Protein AF-A0A6V7X9Y9-F1 (afdb_monomer)

Secondary structure (DSSP, 8-state):
--SSHHHHSSTTSSSS---HHHHHHHHHHHHHHHT-SS-----EEE--GGGHHHHHHHHHHHHHHH---HHHHHH-EEEEEEE--SSS--EEEEEEESSEEEEE-SS-TT--HHHHHHHHHT-EEEE--TTT--TTEEEEEEEEE--SS--EEEEE---

Structure (mmCIF, N/CA/C/O backbone):
data_AF-A0A6V7X9Y9-F1
#
_entry.id   AF-A0A6V7X9Y9-F1
#
loop_
_atom_site.group_PDB
_atom_site.id
_atom_site.type_symbol
_atom_site.label_atom_id
_atom_site.label_alt_id
_atom_site.label_comp_id
_atom_site.label_asym_id
_atom_site.label_entity_id
_atom_site.label_seq_id
_atom_site.pdbx_PDB_ins_code
_atom_site.Cartn_x
_atom_site.Cartn_y
_atom_site.Cartn_z
_atom_site.occupancy
_atom_site.B_iso_or_equiv
_atom_site.auth_seq_id
_atom_site.auth_comp_id
_atom_site.auth_asym_id
_atom_site.auth_atom_id
_atom_site.pdbx_PDB_model_num
ATOM 1 N N . MET A 1 1 ? -10.364 21.755 -8.643 1.00 36.00 1 MET A N 1
ATOM 2 C CA . MET A 1 1 ? -9.369 20.674 -8.809 1.00 36.00 1 MET A CA 1
ATOM 3 C C . MET A 1 1 ? -8.569 20.899 -10.096 1.00 36.00 1 MET A C 1
ATOM 5 O O . MET A 1 1 ? -8.809 20.221 -11.077 1.00 36.00 1 MET A O 1
ATOM 9 N N . ALA A 1 2 ? -7.668 21.887 -10.132 1.00 34.44 2 ALA A N 1
ATOM 10 C CA . ALA A 1 2 ? -6.873 22.201 -11.336 1.00 34.44 2 ALA A CA 1
ATOM 11 C C . ALA A 1 2 ? -5.382 22.443 -11.028 1.00 34.44 2 ALA A C 1
ATOM 13 O O . ALA A 1 2 ? -4.639 22.869 -11.897 1.00 34.44 2 ALA A O 1
ATOM 14 N N . PHE A 1 3 ? -4.953 22.202 -9.784 1.00 28.77 3 PHE A N 1
ATOM 15 C CA . PHE A 1 3 ? -3.613 22.567 -9.310 1.00 28.77 3 PHE A CA 1
ATOM 16 C C . PHE A 1 3 ? -2.638 21.386 -9.219 1.00 28.77 3 PHE A C 1
ATOM 18 O O . PHE A 1 3 ? -1.436 21.608 -9.252 1.00 28.77 3 PHE A O 1
ATOM 25 N N . LEU A 1 4 ? -3.128 20.142 -9.137 1.00 36.59 4 LEU A N 1
ATOM 26 C CA . LEU A 1 4 ? -2.260 18.959 -9.053 1.00 36.59 4 LEU A CA 1
ATOM 27 C C . LEU A 1 4 ? -1.805 18.467 -10.433 1.00 36.59 4 LEU A C 1
ATOM 29 O O . LEU A 1 4 ? -0.646 18.113 -10.593 1.00 36.59 4 LEU A O 1
ATOM 33 N N . ALA A 1 5 ? -2.666 18.521 -11.454 1.00 40.12 5 ALA A N 1
ATOM 34 C CA . ALA A 1 5 ? -2.315 18.048 -12.797 1.00 40.12 5 ALA A CA 1
ATOM 35 C C . ALA A 1 5 ? -1.175 18.856 -13.451 1.00 40.12 5 ALA A C 1
ATOM 37 O O . ALA A 1 5 ? -0.401 18.306 -14.227 1.00 40.12 5 ALA A O 1
ATOM 38 N N . THR A 1 6 ? -1.047 20.142 -13.121 1.00 39.53 6 THR A N 1
ATOM 39 C CA . THR A 1 6 ? -0.069 21.048 -13.741 1.00 39.53 6 THR A CA 1
ATOM 40 C C . THR A 1 6 ? 1.354 20.856 -13.216 1.00 39.53 6 THR A C 1
ATOM 42 O O . THR A 1 6 ? 2.290 21.239 -13.899 1.00 39.53 6 THR A O 1
ATOM 45 N N . ILE A 1 7 ? 1.537 20.265 -12.029 1.00 44.09 7 ILE A N 1
ATOM 46 C CA . ILE A 1 7 ? 2.870 20.100 -11.421 1.00 44.09 7 ILE A CA 1
ATOM 47 C C . ILE A 1 7 ? 3.580 18.842 -11.960 1.00 44.09 7 ILE A C 1
ATOM 49 O O . ILE A 1 7 ? 4.795 18.842 -12.101 1.00 44.09 7 ILE A O 1
ATOM 53 N N . PHE A 1 8 ? 2.841 17.785 -12.318 1.00 49.44 8 PHE A N 1
ATOM 54 C CA . PHE A 1 8 ? 3.434 16.485 -12.675 1.00 49.44 8 PHE A CA 1
ATOM 55 C C . PHE A 1 8 ? 3.896 16.347 -14.129 1.00 49.44 8 PHE A C 1
ATOM 57 O O . PHE A 1 8 ? 4.773 15.536 -14.416 1.00 49.44 8 PHE A O 1
ATOM 64 N N . VAL A 1 9 ? 3.324 17.118 -15.057 1.00 52.53 9 VAL A N 1
ATOM 65 C CA . VAL A 1 9 ? 3.696 17.043 -16.481 1.00 52.53 9 VAL A CA 1
ATOM 66 C C . VAL A 1 9 ? 5.135 17.534 -16.705 1.00 52.53 9 VAL A C 1
ATOM 68 O O . VAL A 1 9 ? 5.810 17.045 -17.605 1.00 52.53 9 VAL A O 1
ATOM 71 N N . ASP A 1 10 ? 5.648 18.424 -15.854 1.00 58.72 10 ASP A N 1
ATOM 72 C CA . ASP A 1 10 ? 6.956 19.054 -16.059 1.00 58.72 10 ASP A CA 1
ATOM 73 C C . ASP A 1 10 ? 8.159 18.187 -15.643 1.00 58.72 10 ASP A C 1
ATOM 75 O O . ASP A 1 10 ? 9.234 18.332 -16.229 1.00 58.72 10 ASP A O 1
ATOM 79 N N . ASP A 1 11 ? 7.994 17.229 -14.723 1.00 66.50 11 ASP A N 1
ATOM 80 C CA . ASP A 1 11 ? 9.109 16.407 -14.213 1.00 66.50 11 ASP A CA 1
ATOM 81 C C . ASP A 1 11 ? 9.678 15.427 -15.262 1.00 66.50 11 ASP A C 1
ATOM 83 O O . ASP A 1 11 ? 10.853 15.056 -15.203 1.00 66.50 11 ASP A O 1
ATOM 87 N N . PHE A 1 12 ? 8.880 15.037 -16.263 1.00 75.81 12 PHE A N 1
ATOM 88 C CA . PHE A 1 12 ? 9.278 14.085 -17.314 1.00 75.81 12 PHE A CA 1
ATOM 89 C C . PHE A 1 12 ? 9.429 14.706 -18.711 1.00 75.81 12 PHE A C 1
ATOM 91 O O . PHE A 1 12 ? 9.747 13.997 -19.663 1.00 75.81 12 PHE A O 1
ATOM 98 N N . ASN A 1 13 ? 9.269 16.025 -18.848 1.00 73.94 13 ASN A N 1
ATOM 99 C CA . ASN A 1 13 ? 9.380 16.727 -20.135 1.00 73.94 13 ASN A CA 1
ATOM 100 C C . ASN A 1 13 ? 10.830 17.056 -20.557 1.00 73.94 13 ASN A C 1
ATOM 102 O O . ASN A 1 13 ? 11.051 17.713 -21.575 1.00 73.94 13 ASN A O 1
ATOM 106 N N . GLY A 1 14 ? 11.829 16.621 -19.783 1.00 79.50 14 GLY A N 1
ATOM 107 C CA . GLY A 1 14 ? 13.251 16.866 -20.040 1.00 79.50 14 GLY A CA 1
ATOM 108 C C . GLY A 1 14 ? 14.035 15.630 -20.497 1.00 79.50 14 GLY A C 1
ATOM 109 O O . GLY A 1 14 ? 13.543 14.510 -20.492 1.00 79.50 14 GLY A O 1
ATOM 110 N N . PHE A 1 15 ? 15.311 15.834 -20.836 1.00 81.75 15 PHE A N 1
ATOM 111 C CA . PHE A 1 15 ? 16.263 14.759 -21.178 1.00 81.75 15 PHE A CA 1
ATOM 112 C C . PHE A 1 15 ? 17.129 14.308 -19.989 1.00 81.75 15 PHE A C 1
ATOM 114 O O . PHE A 1 15 ? 18.106 13.580 -20.166 1.00 81.75 15 PHE A O 1
ATOM 121 N N . LEU A 1 16 ? 16.824 14.787 -18.780 1.00 85.31 16 LEU A N 1
ATOM 122 C CA . LEU A 1 16 ? 17.584 14.441 -17.584 1.00 85.31 16 LEU A CA 1
ATOM 123 C C . LEU A 1 16 ? 17.219 13.030 -17.099 1.00 85.31 16 LEU A C 1
ATOM 125 O O . LEU A 1 16 ? 16.068 12.618 -17.246 1.00 85.31 16 LEU A O 1
ATOM 129 N N . PRO A 1 17 ? 18.167 12.289 -16.497 1.00 83.31 17 PRO A N 1
ATOM 130 C CA . PRO A 1 17 ? 17.853 11.026 -15.843 1.00 83.31 17 PRO A CA 1
ATOM 131 C C . PRO A 1 17 ? 16.781 11.215 -14.763 1.00 83.31 17 PRO A C 1
ATOM 133 O O . PRO A 1 17 ? 16.889 12.120 -13.937 1.00 83.31 17 PRO A O 1
ATOM 136 N N . GLN A 1 18 ? 15.780 10.334 -14.751 1.00 85.44 18 GLN A N 1
ATOM 137 C CA . GLN A 1 18 ? 14.688 10.332 -13.776 1.00 85.44 18 GLN A CA 1
ATOM 138 C C . GLN A 1 18 ? 14.629 9.012 -13.005 1.00 85.44 18 GLN A C 1
ATOM 140 O O . GLN A 1 18 ? 15.151 7.983 -13.442 1.00 85.44 18 GLN A O 1
ATOM 145 N N . HIS A 1 19 ? 13.969 9.030 -11.848 1.00 84.38 19 HIS A N 1
ATOM 146 C CA . HIS A 1 19 ? 13.766 7.829 -11.041 1.00 84.38 19 HIS A CA 1
ATOM 147 C C . HIS A 1 19 ? 12.666 6.945 -11.641 1.00 84.38 19 HIS A C 1
ATOM 149 O O . HIS A 1 19 ? 11.509 7.357 -11.723 1.00 84.38 19 HIS A O 1
ATOM 155 N N . ALA A 1 20 ? 13.014 5.703 -11.994 1.00 88.31 20 ALA A N 1
ATOM 156 C CA . ALA A 1 20 ? 12.081 4.735 -12.580 1.00 88.31 20 ALA A CA 1
ATOM 157 C C . ALA A 1 20 ? 10.846 4.477 -11.697 1.00 88.31 20 ALA A C 1
ATOM 159 O O . ALA A 1 20 ? 9.744 4.352 -12.217 1.00 88.31 20 ALA A O 1
ATOM 160 N N . PHE A 1 21 ? 11.018 4.472 -10.372 1.00 87.25 21 PHE A N 1
ATOM 161 C CA . PHE A 1 21 ? 9.922 4.320 -9.414 1.00 87.25 21 PHE A CA 1
ATOM 162 C C . PHE A 1 21 ? 8.871 5.431 -9.535 1.00 87.25 21 PHE A C 1
ATOM 164 O O . PHE A 1 21 ? 7.683 5.148 -9.662 1.00 87.25 21 PHE A O 1
ATOM 171 N N . LYS A 1 22 ? 9.313 6.696 -9.615 1.00 85.88 22 LYS A N 1
ATOM 172 C CA . LYS A 1 22 ? 8.414 7.844 -9.813 1.00 85.88 22 LYS A CA 1
ATOM 173 C C . LYS A 1 22 ? 7.667 7.753 -11.142 1.00 85.88 22 LYS A C 1
ATOM 175 O O . LYS A 1 22 ? 6.476 8.036 -11.199 1.00 85.88 22 LYS A O 1
ATOM 180 N N . PHE A 1 23 ? 8.368 7.348 -12.202 1.00 89.50 23 PHE A N 1
ATOM 181 C CA . PHE A 1 23 ? 7.757 7.175 -13.519 1.00 89.50 23 PHE A CA 1
ATOM 182 C C . PHE A 1 23 ? 6.686 6.080 -13.507 1.00 89.50 23 PHE A C 1
ATOM 184 O O . PHE A 1 23 ? 5.596 6.281 -14.033 1.00 89.50 23 PHE A O 1
ATOM 191 N N . GLN A 1 24 ? 6.982 4.938 -12.882 1.00 91.88 24 GLN A N 1
ATOM 192 C CA . GLN A 1 24 ? 6.046 3.825 -12.761 1.00 91.88 24 GLN A CA 1
ATOM 193 C C . GLN A 1 24 ? 4.789 4.221 -11.980 1.00 91.88 24 GLN A C 1
ATOM 195 O O . GLN A 1 24 ? 3.693 3.955 -12.465 1.00 91.88 24 GLN A O 1
ATOM 200 N N . GLY A 1 25 ? 4.936 4.863 -10.815 1.00 88.75 25 GLY 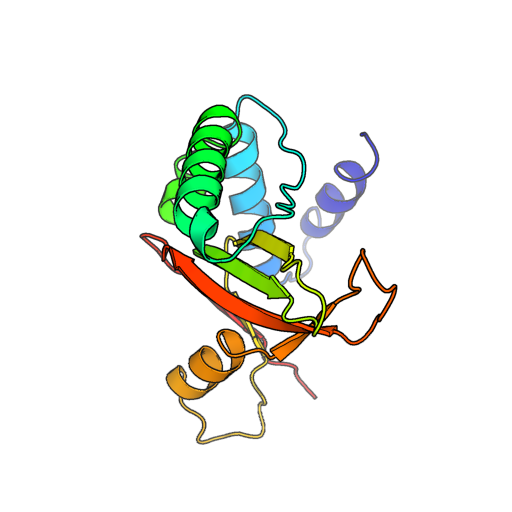A N 1
ATOM 201 C CA . GLY A 1 25 ? 3.794 5.323 -10.017 1.00 88.75 25 GLY A CA 1
ATOM 202 C C . GLY A 1 25 ? 2.885 6.248 -10.825 1.00 88.75 25 GLY A C 1
ATOM 203 O O . GLY A 1 25 ? 1.695 5.982 -10.967 1.00 88.75 25 GLY A O 1
ATOM 204 N N . MET A 1 26 ? 3.475 7.250 -11.489 1.00 87.44 26 MET A N 1
ATOM 205 C CA . MET A 1 26 ? 2.737 8.157 -12.373 1.00 87.44 26 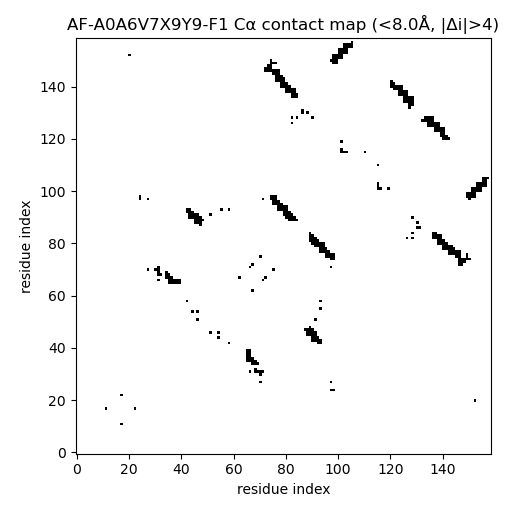MET A CA 1
ATOM 206 C C . MET A 1 26 ? 2.013 7.414 -13.505 1.00 87.44 26 MET A C 1
ATOM 208 O O . MET A 1 26 ? 0.852 7.705 -13.791 1.00 87.44 26 MET A O 1
ATOM 212 N N . LEU A 1 27 ? 2.691 6.475 -14.169 1.00 90.31 27 LEU A N 1
ATOM 213 C CA . LEU A 1 27 ? 2.107 5.710 -15.268 1.00 90.31 27 LEU A CA 1
ATOM 214 C C . LEU A 1 27 ? 0.909 4.884 -14.794 1.00 90.31 27 LEU A C 1
ATOM 216 O O . LEU A 1 27 ? -0.129 4.890 -15.451 1.00 90.31 27 LEU A O 1
ATOM 220 N N . LEU A 1 28 ? 1.040 4.175 -13.673 1.00 90.56 28 LEU A N 1
ATOM 221 C CA . LEU A 1 28 ? -0.027 3.327 -13.153 1.00 90.56 28 LEU A CA 1
ATOM 222 C C . LEU A 1 28 ? -1.213 4.153 -12.649 1.00 90.56 28 LEU A C 1
ATOM 224 O O . LEU A 1 28 ? -2.351 3.799 -12.948 1.00 90.56 28 LEU A O 1
ATOM 228 N N . ASP A 1 29 ? -0.969 5.277 -11.974 1.00 86.38 29 ASP A N 1
ATOM 229 C CA . ASP A 1 29 ? -2.041 6.186 -11.567 1.00 86.38 29 ASP A CA 1
ATOM 230 C C . ASP A 1 29 ? -2.786 6.740 -12.782 1.00 86.38 29 ASP A C 1
ATOM 232 O O . ASP A 1 29 ? -4.015 6.719 -12.807 1.00 86.38 29 ASP A O 1
ATOM 236 N N . LYS A 1 30 ? -2.070 7.139 -13.842 1.00 86.56 30 LYS A N 1
ATOM 237 C CA . LYS A 1 30 ? -2.711 7.611 -15.076 1.00 86.56 30 LYS A CA 1
ATOM 238 C C . LYS A 1 30 ? -3.492 6.528 -15.801 1.00 86.56 30 LYS A C 1
ATOM 240 O O . LYS A 1 30 ? -4.627 6.772 -16.190 1.00 86.56 30 LYS A O 1
ATOM 245 N N . LEU A 1 31 ? -2.948 5.320 -15.920 1.00 88.00 31 LEU A N 1
ATOM 246 C CA . LEU A 1 31 ? -3.683 4.198 -16.506 1.00 88.00 31 LEU A CA 1
ATOM 247 C C . LEU A 1 31 ? -4.924 3.833 -15.676 1.00 88.00 31 LEU A C 1
ATOM 249 O O . LEU A 1 31 ? -5.948 3.443 -16.241 1.00 88.00 31 LEU A O 1
ATOM 253 N N . ALA A 1 32 ? -4.852 3.960 -14.349 1.00 85.25 32 ALA A N 1
ATOM 254 C CA . ALA A 1 32 ? -5.987 3.738 -13.465 1.00 85.25 32 ALA A CA 1
ATOM 255 C C . ALA A 1 32 ? -7.049 4.840 -13.598 1.00 85.25 32 ALA A C 1
ATOM 257 O O . ALA A 1 32 ? -8.232 4.509 -13.628 1.00 85.25 32 ALA A O 1
ATOM 258 N N . GLU A 1 33 ? -6.646 6.112 -13.682 1.00 82.44 33 GLU A N 1
ATOM 259 C CA . GLU A 1 33 ? -7.528 7.267 -13.907 1.00 82.44 33 GLU A CA 1
ATOM 260 C C . GLU A 1 33 ? -8.222 7.193 -15.269 1.00 82.44 33 GLU A C 1
ATOM 262 O O . GLU A 1 33 ? -9.442 7.298 -15.328 1.00 82.44 33 GLU A O 1
ATOM 267 N N . ASP A 1 34 ? -7.474 6.934 -16.344 1.00 80.62 34 ASP A N 1
ATOM 268 C CA . ASP A 1 34 ? -8.011 6.832 -17.708 1.00 80.62 34 ASP A CA 1
ATOM 269 C C . ASP A 1 34 ? -9.014 5.678 -17.856 1.00 80.62 34 ASP A C 1
ATOM 271 O O . ASP A 1 34 ? -9.878 5.692 -18.733 1.00 80.62 34 ASP A O 1
ATOM 275 N N . SER A 1 35 ? -8.906 4.674 -16.985 1.00 71.38 35 SER A N 1
ATOM 276 C CA . SER A 1 35 ? -9.806 3.522 -16.936 1.00 71.38 35 SER A CA 1
ATOM 277 C C . SER A 1 35 ? -10.965 3.694 -15.943 1.00 71.38 35 SER A C 1
ATOM 279 O O . SER A 1 35 ? -11.818 2.813 -15.872 1.00 71.38 35 SER A O 1
ATOM 281 N N . ASN A 1 36 ? -11.003 4.783 -15.164 1.00 68.19 36 ASN A N 1
ATOM 282 C CA . ASN A 1 36 ? -12.027 5.040 -14.151 1.00 68.19 36 ASN A CA 1
ATOM 283 C C . ASN A 1 36 ? -13.022 6.108 -14.610 1.00 68.19 36 ASN A C 1
ATOM 285 O O . ASN A 1 36 ? -12.654 7.201 -15.023 1.00 68.19 36 ASN A O 1
ATOM 289 N N . GLU A 1 37 ? -14.315 5.831 -14.438 1.00 57.03 37 GLU A N 1
ATOM 290 C CA . GLU A 1 37 ? -15.376 6.776 -14.807 1.00 57.03 37 GLU A CA 1
ATOM 291 C C . GLU A 1 37 ? -15.711 7.804 -13.704 1.00 57.03 37 GLU A C 1
ATOM 293 O O . GLU A 1 37 ? -16.465 8.735 -13.971 1.00 57.03 37 GLU A O 1
ATOM 298 N N . ASN A 1 38 ? -15.183 7.686 -12.473 1.00 56.22 38 ASN A N 1
ATOM 299 C CA . ASN A 1 38 ? -15.572 8.547 -11.341 1.00 56.22 38 ASN A CA 1
ATOM 300 C C . ASN A 1 38 ? -14.435 8.821 -10.329 1.00 56.22 38 ASN A C 1
ATOM 302 O O . ASN A 1 38 ? -13.516 8.026 -10.174 1.00 56.22 38 ASN A O 1
ATOM 306 N N . ASN A 1 39 ? -14.534 9.937 -9.591 1.00 52.84 39 ASN A N 1
ATOM 307 C CA . ASN A 1 39 ? -13.608 10.321 -8.509 1.00 52.84 39 ASN A CA 1
ATOM 308 C C . ASN A 1 39 ? -14.063 9.785 -7.133 1.00 52.84 39 ASN A C 1
ATOM 310 O O . ASN A 1 39 ? -15.258 9.773 -6.829 1.00 52.84 39 ASN A O 1
ATOM 314 N N . TYR A 1 40 ? -13.111 9.399 -6.273 1.00 53.31 40 TYR A N 1
ATOM 315 C CA . TYR A 1 40 ? -13.347 8.741 -4.977 1.00 53.31 40 TYR A CA 1
ATOM 316 C C . TYR A 1 40 ? -12.893 9.600 -3.776 1.00 53.31 40 TYR A C 1
ATOM 318 O O . TYR A 1 40 ? -11.747 10.043 -3.765 1.00 53.31 40 TYR A O 1
ATOM 326 N N . PRO A 1 41 ? -13.736 9.835 -2.750 1.00 53.75 41 PRO A N 1
ATOM 327 C CA . PRO A 1 41 ? -13.300 10.404 -1.470 1.00 53.75 41 PRO A CA 1
ATOM 328 C C . PRO A 1 41 ? -12.806 9.326 -0.480 1.00 53.75 41 PRO A C 1
ATOM 330 O O . PRO A 1 41 ? -13.292 8.196 -0.503 1.00 53.75 41 PRO A O 1
ATOM 333 N N . GLU A 1 42 ? -11.882 9.696 0.418 1.00 55.84 42 GLU A N 1
ATOM 334 C CA . GLU A 1 42 ? -11.388 8.859 1.532 1.00 55.84 42 GLU A CA 1
ATOM 335 C C . GLU A 1 42 ? -12.532 8.264 2.376 1.00 55.84 42 GLU A C 1
ATOM 337 O O . GLU A 1 42 ? -13.475 8.968 2.750 1.00 55.84 42 GLU A O 1
ATOM 342 N N . ASN A 1 43 ? -12.433 6.973 2.724 1.00 60.16 43 ASN A N 1
ATOM 343 C CA . ASN A 1 43 ? -13.445 6.265 3.514 1.00 60.16 43 ASN A CA 1
ATOM 344 C C . ASN A 1 43 ? -12.949 5.954 4.930 1.00 60.16 43 ASN A C 1
ATOM 346 O O . ASN A 1 43 ? -12.213 4.997 5.165 1.00 60.16 43 ASN A O 1
ATOM 350 N N . VAL A 1 44 ? -13.428 6.748 5.888 1.00 63.31 44 VAL A N 1
ATOM 351 C CA . VAL A 1 44 ? -13.202 6.550 7.324 1.00 63.31 44 VAL A CA 1
ATOM 352 C C . VAL A 1 44 ? -14.453 5.940 7.953 1.00 63.31 44 VAL A C 1
ATOM 354 O O . VAL A 1 44 ? -15.541 6.512 7.857 1.00 63.31 44 VAL A O 1
ATOM 357 N N . TYR A 1 45 ? -14.301 4.799 8.628 1.00 67.44 45 TYR A N 1
ATOM 358 C CA . TYR A 1 45 ? -15.385 4.125 9.338 1.00 67.44 45 TYR A CA 1
ATOM 359 C C . TYR A 1 45 ? -15.194 4.255 10.855 1.00 67.44 45 TYR A C 1
ATOM 361 O O . TYR A 1 45 ? -14.184 3.833 11.416 1.00 67.44 45 TYR A O 1
ATOM 369 N N . ASN A 1 46 ? -16.199 4.807 11.535 1.00 64.38 46 ASN A N 1
ATOM 370 C CA . ASN A 1 46 ? -16.264 4.859 12.998 1.00 64.38 46 ASN A CA 1
ATOM 371 C C . ASN A 1 46 ? -17.136 3.698 13.493 1.00 64.38 46 ASN A C 1
ATOM 373 O O . ASN A 1 46 ? -18.329 3.880 13.745 1.00 64.38 46 ASN A O 1
ATOM 377 N N . VAL A 1 47 ? -16.579 2.489 13.552 1.00 64.69 47 VAL A N 1
ATOM 378 C CA . VAL A 1 47 ? -17.324 1.253 13.849 1.00 64.69 47 VAL A CA 1
ATOM 379 C C . VAL A 1 47 ? -16.542 0.350 14.803 1.00 64.69 47 VAL A C 1
ATOM 381 O O . VAL A 1 47 ? -15.321 0.419 14.865 1.00 64.69 47 VAL A O 1
ATOM 384 N N . SER A 1 48 ? -17.245 -0.487 15.571 1.00 63.53 48 SER A N 1
ATOM 385 C CA . SER A 1 48 ? -16.619 -1.503 16.429 1.00 63.53 48 SER A CA 1
ATOM 386 C C . SER A 1 48 ? -15.971 -2.619 15.599 1.00 63.53 48 SER A C 1
ATOM 388 O O . SER A 1 48 ? -16.414 -2.891 14.481 1.00 63.53 48 SER A O 1
ATOM 390 N N . LEU A 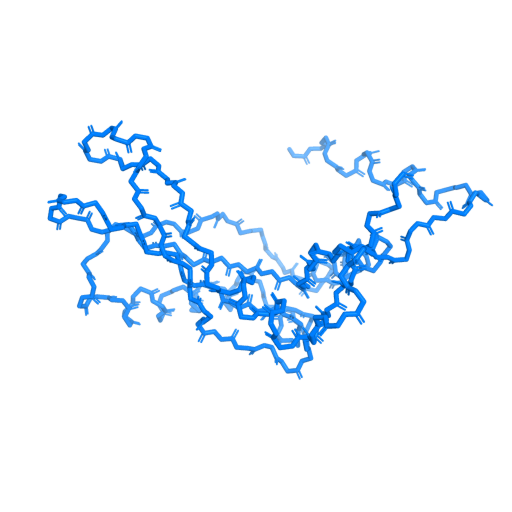1 49 ? -14.982 -3.323 16.164 1.00 63.66 49 LEU A N 1
ATOM 391 C CA . LEU A 1 49 ? -14.325 -4.476 15.531 1.00 63.66 49 LEU A CA 1
ATOM 392 C C . LEU A 1 49 ? -15.305 -5.538 14.992 1.00 63.66 49 LEU A C 1
ATOM 394 O O . LEU A 1 49 ? -15.075 -6.117 13.934 1.00 63.66 49 LEU A O 1
ATOM 398 N N . GLU A 1 50 ? -16.427 -5.771 15.682 1.00 65.69 50 GLU A N 1
ATOM 399 C CA . GLU A 1 50 ? -17.469 -6.726 15.260 1.00 65.69 50 GLU A CA 1
ATOM 400 C C . GLU A 1 50 ? -18.130 -6.348 13.921 1.00 65.69 50 GLU A C 1
ATOM 402 O O . GLU A 1 50 ? -18.671 -7.204 13.225 1.00 65.69 50 GLU A O 1
ATOM 407 N N . ALA A 1 51 ? -18.059 -5.075 13.525 1.00 74.06 51 ALA A N 1
ATOM 408 C CA . ALA A 1 51 ? -18.580 -4.572 12.259 1.00 74.06 51 ALA A CA 1
ATOM 409 C C . ALA A 1 51 ? -17.515 -4.487 11.147 1.00 74.06 51 ALA A C 1
ATOM 411 O O . ALA A 1 51 ? -17.829 -4.030 10.044 1.00 74.06 51 ALA A O 1
ATOM 412 N N . LEU A 1 52 ? -16.280 -4.948 11.391 1.00 80.62 52 LEU A N 1
ATOM 413 C CA . LEU A 1 52 ? -15.162 -4.863 10.444 1.00 80.62 52 LEU A CA 1
ATOM 414 C C . LEU A 1 52 ? -15.480 -5.516 9.091 1.00 80.62 52 LEU A C 1
ATOM 416 O O . LEU A 1 52 ? -15.211 -4.938 8.041 1.00 80.62 52 LEU A O 1
ATOM 420 N N . THR A 1 53 ? -16.106 -6.695 9.093 1.00 81.81 53 THR A N 1
ATOM 421 C CA . THR A 1 53 ? -16.465 -7.415 7.859 1.00 81.81 53 THR A CA 1
ATOM 422 C C . THR A 1 53 ? -17.516 -6.660 7.045 1.00 81.81 53 THR A C 1
ATOM 424 O O . THR A 1 53 ? -17.459 -6.622 5.813 1.00 81.81 53 THR A O 1
ATOM 427 N N . THR A 1 54 ? -18.463 -6.015 7.727 1.00 84.19 54 THR A N 1
ATOM 428 C CA . THR A 1 54 ? -19.488 -5.172 7.101 1.00 84.19 54 THR A CA 1
ATOM 429 C C . THR A 1 54 ? -18.862 -3.914 6.504 1.00 84.19 54 THR A C 1
ATOM 431 O O . THR A 1 54 ? -19.157 -3.577 5.359 1.00 84.19 54 THR A O 1
ATOM 434 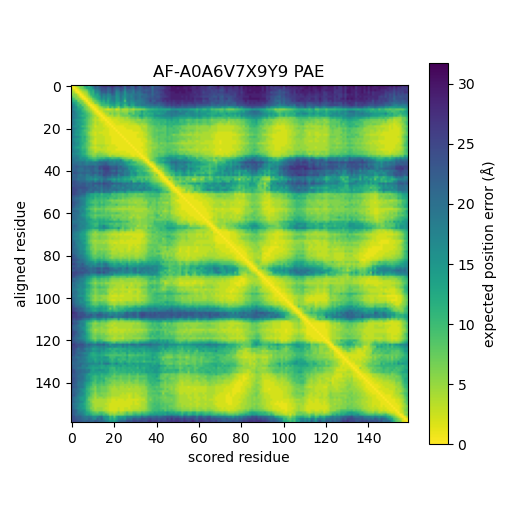N N . ALA A 1 55 ? -17.955 -3.261 7.238 1.00 82.44 55 ALA A N 1
ATOM 435 C CA . ALA A 1 55 ? -17.220 -2.093 6.760 1.00 82.44 55 ALA A CA 1
ATOM 436 C C . ALA A 1 55 ? -16.364 -2.428 5.531 1.00 82.44 55 ALA A C 1
ATOM 438 O O . ALA A 1 55 ? -16.423 -1.713 4.535 1.00 82.44 55 ALA A O 1
ATOM 439 N N . ALA A 1 56 ? -15.662 -3.565 5.551 1.00 85.31 56 ALA A N 1
ATOM 440 C CA . ALA A 1 56 ? -14.921 -4.057 4.395 1.00 85.31 56 ALA A CA 1
ATOM 441 C C . ALA A 1 56 ? -15.844 -4.300 3.192 1.00 85.31 56 ALA A C 1
ATOM 443 O O . ALA A 1 56 ? -15.547 -3.879 2.077 1.00 85.31 56 ALA A O 1
ATOM 444 N N . THR A 1 57 ? -16.992 -4.950 3.403 1.00 86.00 57 THR A N 1
ATOM 445 C CA . THR A 1 57 ? -17.949 -5.230 2.321 1.00 86.00 57 THR A CA 1
ATOM 446 C C . THR A 1 57 ? -18.462 -3.939 1.678 1.00 86.00 57 THR A C 1
ATOM 448 O O . THR A 1 57 ? -18.494 -3.838 0.450 1.00 86.00 57 THR A O 1
ATOM 451 N N . ASP A 1 58 ? -18.820 -2.935 2.484 1.00 84.12 58 ASP A N 1
ATOM 452 C CA . ASP A 1 58 ? -19.223 -1.615 1.986 1.00 84.12 58 ASP A CA 1
ATOM 453 C C . ASP A 1 58 ? -18.071 -0.915 1.250 1.00 84.12 58 ASP A C 1
ATOM 455 O O . ASP A 1 58 ? -18.266 -0.402 0.146 1.00 84.12 58 ASP A O 1
ATOM 459 N N . TYR A 1 59 ? -16.856 -0.971 1.800 1.00 85.19 59 TYR A N 1
ATOM 460 C CA . TYR A 1 59 ? -15.657 -0.418 1.179 1.00 85.19 59 TYR A CA 1
ATOM 461 C C . TYR A 1 59 ? -15.417 -0.996 -0.223 1.00 85.19 59 TYR A C 1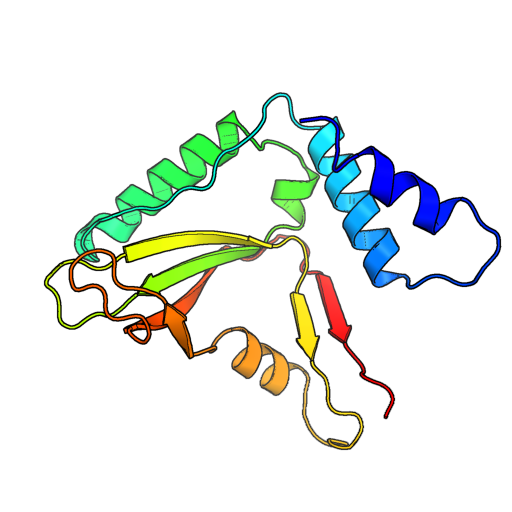
ATOM 463 O O . TYR A 1 59 ? -15.330 -0.241 -1.194 1.00 85.19 59 TYR A O 1
ATOM 471 N N . PHE A 1 60 ? -15.402 -2.325 -0.372 1.00 84.00 60 PHE A N 1
ATOM 472 C CA . PHE A 1 60 ? -15.209 -2.968 -1.677 1.00 84.00 60 PHE A CA 1
ATOM 473 C C . PHE A 1 60 ? -16.371 -2.716 -2.637 1.00 84.00 60 PHE A C 1
ATOM 475 O O . PHE A 1 60 ? -16.146 -2.538 -3.837 1.00 84.00 60 PHE A O 1
ATOM 482 N N . ALA A 1 61 ? -17.609 -2.667 -2.138 1.00 83.12 61 ALA A N 1
ATOM 483 C CA . ALA A 1 61 ? -18.765 -2.342 -2.965 1.00 83.12 61 ALA A CA 1
ATOM 484 C C . ALA A 1 61 ? -18.669 -0.917 -3.532 1.00 83.12 61 ALA A C 1
ATOM 486 O O . ALA A 1 61 ? -18.993 -0.703 -4.700 1.00 83.12 61 ALA A O 1
ATOM 487 N N . ARG A 1 62 ? -18.199 0.052 -2.738 1.00 78.25 62 ARG A N 1
ATOM 488 C CA . ARG A 1 62 ? -17.953 1.431 -3.187 1.00 78.25 62 ARG A CA 1
ATOM 489 C C . ARG A 1 62 ? -16.750 1.527 -4.113 1.00 78.25 62 ARG A C 1
ATOM 491 O O . ARG A 1 62 ? -16.854 2.168 -5.155 1.00 78.25 62 ARG A O 1
ATOM 498 N N . LYS A 1 63 ? -15.645 0.857 -3.777 1.00 78.69 63 LYS A N 1
ATOM 499 C CA . LYS A 1 63 ? -14.439 0.789 -4.614 1.00 78.69 63 LYS A CA 1
ATOM 500 C C . LYS A 1 63 ? -14.778 0.278 -6.011 1.00 78.69 63 LYS A C 1
ATOM 502 O O . LYS A 1 63 ? -14.432 0.923 -6.988 1.00 78.69 63 LYS A O 1
ATOM 507 N N . ARG A 1 64 ? -15.567 -0.794 -6.123 1.00 78.25 64 ARG A N 1
ATOM 508 C CA . ARG A 1 64 ? -16.013 -1.316 -7.425 1.00 78.25 64 ARG A CA 1
ATOM 509 C C . ARG A 1 64 ? -16.870 -0.328 -8.224 1.00 78.25 64 ARG A C 1
ATOM 511 O O . ARG A 1 64 ? -16.867 -0.391 -9.441 1.00 78.25 64 ARG A O 1
ATOM 518 N N . ARG A 1 65 ? -17.620 0.570 -7.580 1.00 73.56 65 ARG A N 1
ATOM 519 C CA . ARG A 1 65 ? -18.435 1.573 -8.298 1.00 73.56 65 ARG A CA 1
ATOM 520 C C . ARG A 1 65 ? -17.617 2.763 -8.795 1.00 73.56 65 ARG A C 1
ATOM 522 O O . ARG A 1 65 ? -18.002 3.381 -9.779 1.00 73.56 65 ARG A O 1
ATOM 529 N N . ASN A 1 66 ? -16.530 3.090 -8.101 1.00 70.75 66 ASN A N 1
ATOM 530 C CA . ASN A 1 66 ? -15.843 4.372 -8.262 1.00 70.75 66 ASN A CA 1
ATOM 531 C C . ASN A 1 66 ? -14.395 4.241 -8.755 1.00 70.75 66 ASN A C 1
ATOM 533 O O . ASN A 1 66 ? -13.847 5.203 -9.265 1.00 70.75 66 ASN A O 1
ATOM 537 N N . MET A 1 67 ? -13.768 3.080 -8.575 1.00 71.38 67 MET A N 1
ATOM 538 C CA . MET A 1 67 ? -12.355 2.818 -8.864 1.00 71.38 67 MET A CA 1
ATOM 539 C C . MET A 1 67 ? -12.178 1.492 -9.623 1.00 71.38 67 MET A C 1
ATOM 541 O O . MET A 1 67 ? -11.227 0.746 -9.373 1.00 71.38 67 MET A O 1
ATOM 545 N N . CYS A 1 68 ? -13.121 1.170 -10.512 1.00 72.25 68 CYS A N 1
ATOM 546 C CA . CYS A 1 68 ? -13.070 -0.035 -11.331 1.00 72.25 68 CYS A CA 1
ATOM 547 C C . CYS A 1 68 ? -12.094 0.141 -12.499 1.00 72.25 68 CYS A C 1
ATOM 549 O O . CYS A 1 68 ? -12.485 0.533 -13.592 1.00 72.25 68 CYS A O 1
ATOM 551 N N . SER A 1 69 ? -10.831 -0.212 -12.279 1.00 81.50 69 SER A N 1
ATOM 552 C CA . SER A 1 69 ? -9.855 -0.352 -13.354 1.00 81.50 69 SER A CA 1
ATOM 553 C C . SER A 1 69 ? -9.093 -1.659 -13.211 1.00 81.50 69 SER A C 1
ATOM 555 O O . SER A 1 69 ? -8.840 -2.128 -12.099 1.00 81.50 69 SER A O 1
ATOM 557 N N . SER A 1 70 ? -8.675 -2.226 -14.343 1.00 83.69 70 SER A N 1
ATOM 558 C CA . SER A 1 70 ? -7.803 -3.405 -14.355 1.00 83.69 70 SER A CA 1
ATOM 559 C C . SER A 1 70 ? -6.506 -3.146 -13.588 1.00 83.69 70 SER A C 1
ATOM 561 O O . SER A 1 70 ? -6.016 -4.029 -12.895 1.00 83.69 70 SER A O 1
ATOM 563 N N . VAL A 1 71 ? -5.987 -1.917 -13.640 1.00 87.50 71 VAL A N 1
ATOM 564 C CA . VAL A 1 71 ? -4.807 -1.501 -12.876 1.00 87.50 71 VAL A CA 1
ATOM 565 C C . VAL A 1 71 ? -5.057 -1.609 -11.369 1.00 87.50 71 VAL A C 1
ATOM 567 O O . VAL A 1 71 ? -4.254 -2.198 -10.648 1.00 87.50 71 VAL A O 1
ATOM 570 N N . ASN A 1 72 ? -6.188 -1.093 -10.884 1.00 83.75 72 ASN A N 1
ATOM 571 C CA . ASN A 1 72 ? -6.535 -1.156 -9.465 1.00 83.75 72 ASN A CA 1
ATOM 572 C C . ASN A 1 72 ? -6.775 -2.591 -8.985 1.00 83.75 72 ASN A C 1
ATOM 574 O O . ASN A 1 72 ? -6.473 -2.907 -7.834 1.00 83.75 72 ASN A O 1
ATOM 578 N N . ASP A 1 73 ? -7.314 -3.454 -9.843 1.00 82.31 73 ASP A N 1
ATOM 579 C CA . ASP A 1 73 ? -7.542 -4.857 -9.505 1.00 82.31 73 ASP A CA 1
ATOM 580 C C . ASP A 1 73 ? -6.237 -5.658 -9.460 1.00 82.31 73 ASP A C 1
ATOM 582 O O . ASP A 1 73 ? -6.046 -6.444 -8.533 1.00 82.31 73 ASP A O 1
ATOM 586 N N . ILE A 1 74 ? -5.322 -5.407 -10.402 1.00 89.44 74 ILE A N 1
ATOM 587 C CA . ILE A 1 74 ? -4.072 -6.160 -10.537 1.00 89.44 74 ILE A CA 1
ATOM 588 C C . ILE A 1 74 ? -3.028 -5.732 -9.505 1.00 89.44 74 ILE A C 1
ATOM 590 O O . ILE A 1 74 ? -2.358 -6.604 -8.961 1.00 89.44 74 ILE A O 1
ATOM 594 N N . PHE A 1 75 ? -2.867 -4.428 -9.252 1.00 91.62 75 PHE A N 1
ATOM 595 C CA . PHE A 1 75 ? -1.693 -3.905 -8.537 1.00 91.62 75 PHE A CA 1
ATOM 596 C C . PHE A 1 75 ? -1.974 -3.395 -7.120 1.00 91.62 75 PHE A C 1
ATOM 598 O O . PHE A 1 75 ? -1.056 -3.364 -6.303 1.00 91.62 75 PHE A O 1
ATOM 605 N N . ARG A 1 76 ? -3.216 -3.007 -6.777 1.00 89.94 76 ARG A N 1
ATOM 606 C CA . ARG A 1 76 ? -3.473 -2.387 -5.464 1.00 89.94 76 ARG A CA 1
ATOM 607 C C . ARG A 1 76 ? -3.581 -3.398 -4.328 1.00 89.94 76 ARG A C 1
ATOM 609 O O . ARG A 1 76 ? -4.511 -4.212 -4.283 1.00 89.94 76 ARG A O 1
ATOM 616 N N . VAL A 1 77 ? -2.676 -3.260 -3.364 1.00 90.31 77 VAL A N 1
ATOM 617 C CA . VAL A 1 77 ? -2.790 -3.848 -2.029 1.00 90.31 77 VAL A CA 1
ATOM 618 C C . VAL A 1 77 ? -3.763 -3.016 -1.197 1.00 90.31 77 VAL A C 1
ATOM 620 O O . VAL A 1 77 ? -3.764 -1.789 -1.275 1.00 90.31 77 VAL A O 1
ATOM 623 N N . VAL A 1 78 ? -4.607 -3.696 -0.422 1.00 89.44 78 VAL A N 1
ATOM 624 C CA . VAL A 1 78 ? -5.564 -3.054 0.486 1.00 89.44 78 VAL A CA 1
ATOM 625 C C . VAL A 1 78 ? -5.107 -3.279 1.914 1.00 89.44 78 VAL A C 1
ATOM 627 O O . VAL A 1 78 ? -4.946 -4.430 2.333 1.00 89.44 78 VAL A O 1
ATOM 630 N N . TYR A 1 79 ? -4.960 -2.197 2.664 1.00 88.81 79 TYR A N 1
ATOM 631 C CA . TYR A 1 79 ? -4.673 -2.202 4.088 1.00 88.81 79 TYR A CA 1
ATOM 632 C C . TYR A 1 79 ? -5.924 -1.913 4.900 1.00 88.81 79 TYR A C 1
ATOM 634 O O . TYR A 1 79 ? -6.844 -1.230 4.451 1.00 88.81 79 TYR A O 1
ATOM 642 N N . VAL A 1 80 ? -5.927 -2.405 6.131 1.00 88.25 80 VAL A N 1
ATOM 643 C CA . VAL A 1 80 ? -6.811 -1.928 7.185 1.00 88.25 80 VAL A CA 1
ATOM 644 C C . VAL A 1 80 ? -5.963 -1.339 8.303 1.00 88.25 80 VAL A C 1
ATOM 646 O O . VAL A 1 80 ? -5.035 -1.978 8.795 1.00 88.25 80 VAL A O 1
ATOM 649 N N . ILE A 1 81 ? -6.285 -0.117 8.700 1.00 86.25 81 ILE A N 1
ATOM 650 C CA . ILE A 1 81 ? -5.661 0.587 9.813 1.00 86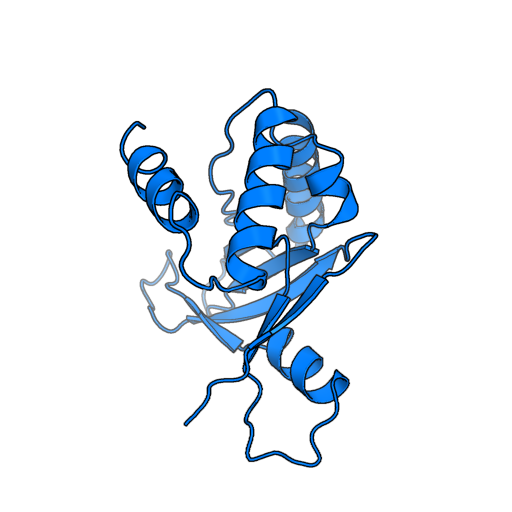.25 81 ILE A CA 1
ATOM 651 C C . ILE A 1 81 ? -6.686 0.651 10.937 1.00 86.25 81 ILE A C 1
ATOM 653 O O . ILE A 1 81 ? -7.796 1.156 10.751 1.00 86.25 81 ILE A O 1
ATOM 657 N N . ILE A 1 82 ? -6.314 0.129 12.101 1.00 85.38 82 ILE A N 1
ATOM 658 C CA . ILE A 1 82 ? -7.158 0.084 13.294 1.00 85.38 82 ILE A CA 1
ATOM 659 C C . ILE A 1 82 ? -6.514 0.956 14.364 1.00 85.38 82 ILE A C 1
ATOM 661 O O . ILE A 1 82 ? -5.432 0.644 14.863 1.00 85.38 82 ILE A O 1
ATOM 665 N N . VAL A 1 83 ? -7.185 2.046 14.734 1.00 84.25 83 VAL A N 1
ATOM 666 C CA . VAL A 1 83 ? -6.735 2.924 15.820 1.00 84.25 83 VAL A CA 1
ATOM 667 C C . VAL A 1 83 ? -7.273 2.394 17.147 1.00 84.25 83 VAL A C 1
ATOM 669 O O . VAL A 1 83 ? -8.455 2.549 17.465 1.00 84.25 83 VAL A O 1
ATOM 672 N N . ALA A 1 84 ? -6.386 1.788 17.932 1.00 77.06 84 ALA A N 1
ATOM 673 C CA . ALA A 1 84 ? -6.670 1.172 19.221 1.00 77.06 84 ALA A CA 1
ATOM 674 C C . ALA A 1 84 ? -6.562 2.206 20.356 1.00 77.06 84 ALA A C 1
ATOM 676 O O . ALA A 1 84 ? -5.628 2.222 21.158 1.00 77.06 84 ALA A O 1
ATOM 677 N N . CYS A 1 85 ? -7.525 3.121 20.428 1.00 76.62 85 CYS A N 1
ATOM 678 C CA . CYS A 1 85 ? -7.640 4.021 21.572 1.00 76.62 85 CYS A CA 1
ATOM 679 C C . CYS A 1 85 ? -8.329 3.297 22.749 1.00 76.62 85 CYS A C 1
ATOM 681 O O . CYS A 1 85 ? -9.265 2.546 22.503 1.00 76.62 85 CYS A O 1
ATOM 683 N N . PRO A 1 86 ? -8.005 3.587 24.028 1.00 74.25 86 PRO A N 1
ATOM 684 C CA . PRO A 1 86 ? -8.772 3.094 25.188 1.00 74.25 86 PRO A CA 1
ATOM 685 C C . PRO A 1 86 ? -10.261 3.491 25.200 1.00 74.25 86 PRO A C 1
ATOM 687 O O . PRO A 1 86 ? -11.013 3.105 26.094 1.00 74.25 86 PRO A O 1
ATOM 690 N N . CYS A 1 87 ? -10.690 4.323 24.250 1.00 73.50 87 CYS A N 1
ATOM 691 C CA . CYS A 1 87 ? -12.081 4.687 24.066 1.00 73.50 87 CYS A CA 1
ATOM 692 C C . CYS A 1 87 ? -12.896 3.501 23.513 1.00 73.50 87 CYS A C 1
ATOM 694 O O . CYS A 1 87 ? -12.377 2.721 22.728 1.00 73.50 87 CYS A O 1
ATOM 696 N N . PRO A 1 88 ? -14.213 3.429 23.777 1.00 67.44 88 PRO A N 1
ATOM 697 C CA . PRO A 1 88 ? -15.085 2.377 23.232 1.00 67.44 88 PRO A CA 1
ATOM 698 C C . PRO A 1 88 ? -15.269 2.402 21.703 1.00 67.44 88 PRO A C 1
ATOM 700 O O . PRO A 1 88 ? -16.129 1.703 21.181 1.00 67.44 88 PRO A O 1
ATOM 703 N N . MET A 1 89 ? -14.581 3.302 21.000 1.00 64.62 89 MET A N 1
ATOM 704 C CA . MET A 1 89 ? -14.726 3.508 19.566 1.00 64.62 89 MET A CA 1
ATOM 705 C C . MET A 1 89 ? -13.362 3.307 18.927 1.00 64.62 89 MET A C 1
ATOM 707 O O . MET A 1 89 ? -12.435 4.074 19.193 1.00 64.62 89 MET A O 1
ATOM 711 N N . GLU A 1 90 ? -13.280 2.288 18.087 1.00 71.12 90 GLU A N 1
ATOM 712 C CA . GLU A 1 90 ? -12.153 2.053 17.202 1.00 71.12 90 GLU A CA 1
ATOM 713 C C . GLU A 1 90 ? -12.431 2.787 15.889 1.00 71.12 90 GLU A C 1
ATOM 715 O O . GLU A 1 90 ? -13.562 2.829 15.395 1.00 71.12 90 GLU A O 1
ATOM 720 N N . LYS A 1 91 ? -11.402 3.437 15.351 1.00 79.81 91 LYS A N 1
ATOM 721 C CA . LYS A 1 91 ? -11.443 3.993 13.998 1.00 79.81 91 LYS A CA 1
ATOM 722 C C . LYS A 1 91 ? -10.842 2.939 13.085 1.00 79.81 91 LYS A C 1
ATOM 724 O O . LYS A 1 91 ? -9.715 2.505 13.323 1.00 79.81 91 LYS A O 1
ATOM 729 N N . ILE A 1 92 ? -11.599 2.546 12.068 1.00 83.62 92 ILE A N 1
ATOM 730 C CA . ILE A 1 92 ? -11.160 1.609 11.039 1.00 83.62 92 ILE A CA 1
ATOM 731 C C . ILE A 1 92 ? -11.065 2.383 9.728 1.00 83.62 92 ILE A C 1
ATOM 733 O O . ILE A 1 92 ? -12.035 2.996 9.275 1.00 83.62 92 ILE A O 1
ATOM 737 N N . VAL A 1 93 ? -9.886 2.362 9.120 1.00 85.50 93 VAL A N 1
ATOM 738 C CA . VAL A 1 93 ? -9.624 2.988 7.823 1.00 85.50 93 VAL A CA 1
ATOM 739 C C . VAL A 1 93 ? -9.165 1.909 6.863 1.00 85.50 93 VAL A C 1
ATOM 741 O O . VAL A 1 93 ? -8.310 1.101 7.213 1.00 85.50 93 VAL A O 1
ATOM 744 N N . PHE A 1 94 ? -9.737 1.895 5.665 1.00 87.06 94 PHE A N 1
ATOM 745 C CA . PHE A 1 94 ? -9.211 1.096 4.566 1.00 87.06 94 PHE A CA 1
ATOM 746 C C . PHE A 1 94 ? -8.427 2.013 3.643 1.00 87.06 94 PHE A C 1
ATOM 748 O O . PHE A 1 94 ? -8.942 3.059 3.243 1.00 87.06 94 PHE A O 1
ATOM 755 N N . ASP A 1 95 ? -7.209 1.608 3.317 1.00 85.62 95 ASP A N 1
ATOM 756 C CA . ASP A 1 95 ? -6.321 2.355 2.434 1.00 85.62 95 ASP A CA 1
ATOM 757 C C . ASP A 1 95 ? -5.791 1.450 1.323 1.00 85.62 95 ASP A C 1
ATOM 759 O O . ASP A 1 95 ? -5.666 0.237 1.499 1.00 85.62 95 ASP A O 1
ATOM 763 N N . ASP A 1 96 ? -5.497 2.043 0.174 1.00 85.81 96 ASP A N 1
ATOM 764 C CA . ASP A 1 96 ? -5.033 1.347 -1.016 1.00 85.81 96 ASP A CA 1
ATOM 765 C C . ASP A 1 96 ? -3.690 1.909 -1.466 1.00 85.81 96 ASP A C 1
ATOM 767 O O . ASP A 1 96 ? -3.601 3.087 -1.815 1.00 85.81 96 ASP A O 1
ATOM 771 N N . GLN A 1 97 ? -2.690 1.048 -1.633 1.00 87.00 97 GLN A N 1
ATOM 772 C CA . GLN A 1 97 ? -1.445 1.437 -2.300 1.00 87.00 97 GLN A CA 1
ATOM 773 C C . GLN A 1 97 ? -1.195 0.586 -3.531 1.00 87.00 97 GLN A C 1
ATOM 775 O O . GLN A 1 97 ? -1.582 -0.578 -3.585 1.00 87.00 97 GLN A O 1
ATOM 780 N N . ILE A 1 98 ? -0.608 1.199 -4.554 1.00 87.44 98 ILE A N 1
ATOM 781 C CA . ILE A 1 98 ? -0.335 0.546 -5.837 1.00 87.44 98 ILE A CA 1
ATOM 782 C C . ILE A 1 98 ? 1.032 -0.148 -5.858 1.00 87.44 98 ILE A C 1
ATOM 784 O O . ILE A 1 98 ? 1.260 -1.060 -6.649 1.00 87.44 98 ILE A O 1
ATOM 788 N N . ASP A 1 99 ? 1.917 0.259 -4.955 1.00 87.44 99 ASP A N 1
ATOM 789 C CA . ASP A 1 99 ? 3.248 -0.284 -4.756 1.00 87.44 99 ASP A CA 1
ATOM 790 C C . ASP A 1 99 ? 3.636 -0.201 -3.271 1.00 87.44 99 ASP A C 1
ATOM 792 O O . ASP A 1 99 ? 2.962 0.443 -2.465 1.00 87.44 99 ASP A O 1
ATOM 796 N N . VAL A 1 100 ? 4.693 -0.927 -2.911 1.00 88.44 100 VAL A N 1
ATOM 797 C CA . VAL A 1 100 ? 5.273 -0.959 -1.566 1.00 88.44 100 VAL A CA 1
ATOM 798 C C . VAL A 1 100 ? 6.699 -0.432 -1.641 1.00 88.44 100 VAL A C 1
ATOM 800 O O . VAL A 1 100 ? 7.565 -1.090 -2.220 1.00 88.44 100 VAL A O 1
ATOM 803 N N . ASP A 1 101 ? 6.953 0.729 -1.041 1.00 88.62 101 ASP A N 1
ATOM 804 C CA . ASP A 1 101 ? 8.293 1.313 -0.937 1.00 88.62 101 ASP A CA 1
ATOM 805 C C . ASP A 1 101 ? 8.961 0.930 0.391 1.00 88.62 101 ASP A C 1
ATOM 807 O O . ASP A 1 101 ? 8.595 1.414 1.465 1.00 88.62 101 ASP A O 1
ATOM 811 N N . LEU A 1 102 ? 9.942 0.030 0.319 1.0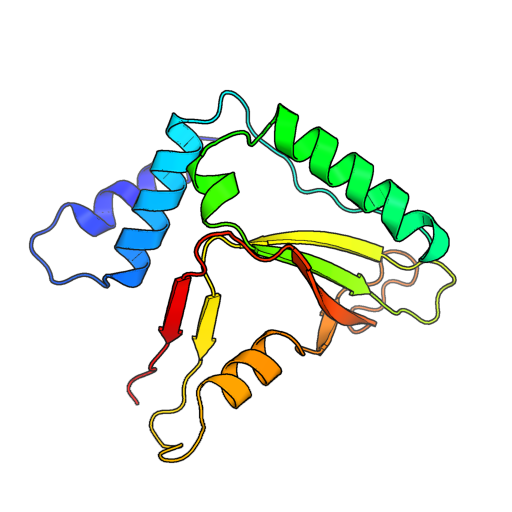0 88.25 102 LEU A N 1
ATOM 812 C CA . LEU A 1 102 ? 10.717 -0.419 1.470 1.00 88.25 102 LEU A CA 1
ATOM 813 C C . LEU A 1 102 ? 11.931 0.484 1.663 1.00 88.25 102 LEU A C 1
ATOM 815 O O . LEU A 1 102 ? 12.796 0.555 0.793 1.00 88.25 102 LEU A O 1
ATOM 819 N N . ASN A 1 103 ? 12.052 1.103 2.836 1.00 84.88 103 ASN A N 1
ATOM 820 C CA . ASN A 1 103 ? 13.268 1.819 3.204 1.00 84.88 103 ASN A CA 1
ATOM 821 C C . ASN A 1 103 ? 14.372 0.812 3.564 1.00 84.88 103 ASN A C 1
ATOM 823 O O . ASN A 1 103 ? 14.317 0.171 4.615 1.00 84.88 103 ASN 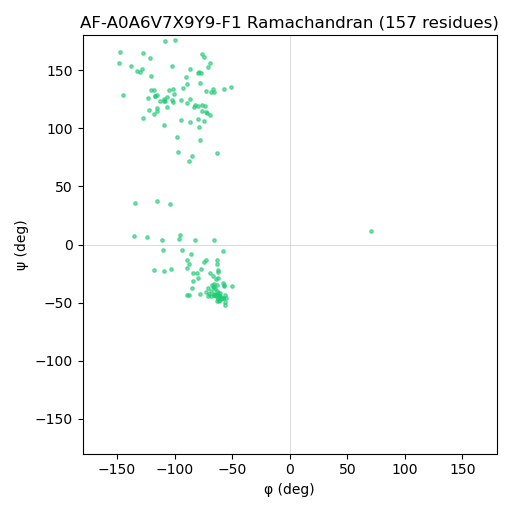A O 1
ATOM 827 N N . VAL A 1 104 ? 15.354 0.660 2.676 1.00 85.12 104 VAL A N 1
ATOM 828 C CA . VAL A 1 104 ? 16.442 -0.312 2.822 1.00 85.12 104 VAL A CA 1
ATOM 829 C C . VAL A 1 104 ? 17.723 0.429 3.177 1.00 85.12 104 VAL A C 1
ATOM 831 O O . VAL A 1 104 ? 18.218 1.242 2.392 1.00 85.12 104 VAL A O 1
ATOM 834 N N . SER A 1 105 ? 18.278 0.118 4.350 1.00 79.50 105 SER A N 1
ATOM 835 C CA . SER A 1 105 ? 19.601 0.592 4.755 1.00 79.50 105 SER A CA 1
ATOM 836 C C . SER A 1 105 ? 20.675 -0.060 3.887 1.00 79.50 105 SER A C 1
ATOM 838 O O . SER A 1 105 ? 20.687 -1.277 3.713 1.00 79.50 105 SER A O 1
ATOM 840 N N . THR A 1 106 ? 21.597 0.736 3.344 1.00 69.81 106 THR A N 1
ATOM 841 C CA . THR A 1 106 ? 22.749 0.211 2.594 1.00 69.81 106 THR A CA 1
ATOM 842 C C . THR A 1 106 ? 23.815 -0.411 3.491 1.00 69.81 106 THR A C 1
ATOM 844 O O . THR A 1 106 ? 24.684 -1.115 2.984 1.00 69.81 106 THR A O 1
ATOM 847 N N . ASP A 1 107 ? 23.750 -0.152 4.799 1.00 73.06 107 ASP A N 1
ATOM 848 C CA . ASP A 1 107 ? 24.715 -0.653 5.782 1.00 73.06 107 ASP A CA 1
ATOM 849 C C . ASP A 1 107 ? 24.322 -2.041 6.322 1.00 73.06 107 ASP A C 1
ATOM 851 O O . ASP A 1 107 ? 25.163 -2.772 6.852 1.00 73.06 107 ASP A O 1
ATOM 855 N N . ASP A 1 108 ? 23.062 -2.437 6.125 1.00 67.75 108 ASP A N 1
ATOM 856 C CA . ASP A 1 108 ? 22.519 -3.735 6.521 1.00 67.75 108 ASP A CA 1
ATOM 857 C C . ASP A 1 108 ? 22.800 -4.784 5.435 1.00 67.75 108 ASP A C 1
ATOM 859 O O . ASP A 1 108 ? 21.927 -5.176 4.662 1.00 67.75 108 ASP A O 1
ATOM 863 N N . ASN A 1 109 ? 24.047 -5.251 5.364 1.00 62.00 109 ASN A N 1
ATOM 864 C CA . ASN A 1 109 ? 24.470 -6.229 4.352 1.00 62.00 109 ASN A CA 1
ATOM 865 C C . ASN A 1 109 ? 23.769 -7.605 4.452 1.00 62.00 109 ASN A C 1
ATOM 867 O O . ASN A 1 109 ? 23.852 -8.374 3.496 1.00 62.00 109 ASN A O 1
ATOM 871 N N . ASP A 1 110 ? 23.064 -7.901 5.553 1.00 62.56 110 ASP A N 1
ATOM 872 C CA . ASP A 1 110 ? 22.512 -9.234 5.854 1.00 62.56 110 ASP A CA 1
ATOM 873 C C . ASP A 1 110 ? 20.990 -9.263 6.113 1.00 62.56 110 ASP A C 1
ATOM 875 O O . ASP A 1 110 ? 20.449 -10.310 6.479 1.00 62.56 110 ASP A O 1
ATOM 879 N N . THR A 1 111 ? 20.265 -8.155 5.927 1.00 80.12 111 THR A N 1
ATOM 880 C CA . THR A 1 111 ? 18.805 -8.150 6.132 1.00 80.12 111 THR A CA 1
ATOM 881 C C . THR A 1 111 ? 18.094 -8.698 4.893 1.00 80.12 111 THR A C 1
ATOM 883 O O . THR A 1 111 ? 18.218 -8.156 3.792 1.00 80.12 111 THR A O 1
ATOM 886 N N . ASP A 1 112 ? 17.335 -9.786 5.053 1.00 88.38 112 ASP A N 1
ATOM 887 C CA . ASP A 1 112 ? 16.569 -10.371 3.953 1.00 88.38 112 ASP A CA 1
ATOM 888 C C . ASP A 1 112 ? 15.313 -9.540 3.609 1.00 88.38 112 ASP A C 1
ATOM 890 O O . ASP A 1 112 ? 14.825 -8.711 4.383 1.00 88.38 112 ASP A O 1
ATOM 894 N N . LEU A 1 113 ? 14.761 -9.753 2.408 1.00 87.44 113 LEU A N 1
ATOM 895 C CA . LEU A 1 113 ? 13.548 -9.057 1.957 1.00 87.44 113 LEU A CA 1
ATOM 896 C C . LEU A 1 113 ? 12.360 -9.297 2.903 1.00 87.44 113 LEU A C 1
ATOM 898 O O . LEU A 1 113 ? 11.512 -8.420 3.071 1.00 87.44 113 LEU A O 1
ATOM 902 N N . LYS A 1 114 ? 12.293 -10.482 3.517 1.00 88.81 114 LYS A N 1
ATOM 903 C CA . LYS A 1 114 ? 11.206 -10.854 4.417 1.00 88.81 114 LYS A CA 1
ATOM 904 C C . LYS A 1 114 ? 11.222 -9.970 5.663 1.00 88.81 114 LYS A C 1
ATOM 906 O O . LYS A 1 114 ? 10.166 -9.490 6.047 1.00 88.81 114 LYS A O 1
ATOM 911 N N . SER A 1 115 ? 12.384 -9.702 6.250 1.00 88.31 115 SER A N 1
ATOM 912 C CA . SER A 1 115 ? 12.534 -8.806 7.396 1.00 88.31 115 SER A CA 1
ATOM 913 C C . SER A 1 115 ? 12.071 -7.383 7.082 1.00 88.31 115 SER A C 1
ATOM 915 O O . SER A 1 115 ? 11.367 -6.784 7.895 1.00 88.31 115 SER A O 1
ATOM 917 N N . TYR A 1 116 ? 12.389 -6.856 5.895 1.00 87.81 116 TYR A N 1
ATOM 918 C CA . TYR A 1 116 ? 11.890 -5.539 5.482 1.00 87.81 116 TYR A CA 1
ATOM 919 C C . TYR A 1 116 ? 10.372 -5.524 5.287 1.00 87.81 116 TYR A C 1
ATOM 921 O O . TYR A 1 116 ? 9.714 -4.589 5.737 1.00 87.81 116 TYR A O 1
ATOM 929 N N . LEU A 1 117 ? 9.801 -6.560 4.665 1.00 87.06 117 LEU A N 1
ATOM 930 C CA . LEU A 1 117 ? 8.351 -6.676 4.489 1.00 87.06 117 LEU A CA 1
ATOM 931 C C . LEU A 1 117 ? 7.627 -6.848 5.828 1.00 87.06 117 LEU A C 1
ATOM 933 O O . LEU A 1 117 ? 6.622 -6.185 6.062 1.00 87.06 117 LEU A O 1
ATOM 937 N N . ASP A 1 118 ? 8.152 -7.682 6.727 1.00 86.00 118 ASP A N 1
ATOM 938 C CA . ASP A 1 118 ? 7.605 -7.863 8.072 1.00 86.00 118 ASP A CA 1
ATOM 939 C C . ASP A 1 118 ? 7.584 -6.521 8.813 1.00 86.00 118 ASP A C 1
ATOM 941 O O . ASP A 1 118 ? 6.552 -6.142 9.360 1.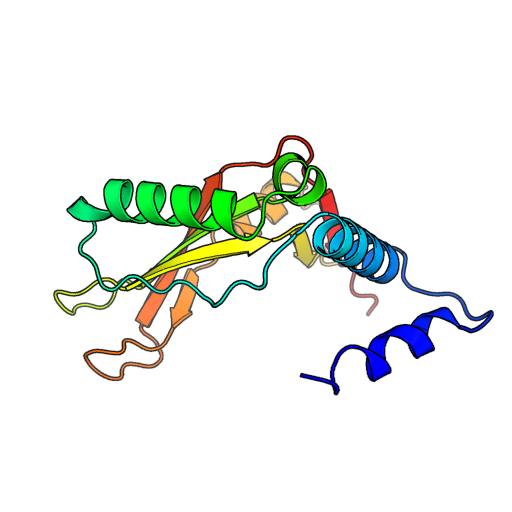00 86.00 118 ASP A O 1
ATOM 945 N N . SER A 1 119 ? 8.679 -5.755 8.764 1.00 83.25 119 SER A N 1
ATOM 946 C CA . SER A 1 119 ? 8.734 -4.419 9.364 1.00 83.25 119 SER A CA 1
ATOM 947 C C . SER A 1 119 ? 7.784 -3.427 8.691 1.00 83.25 119 SER A C 1
ATOM 949 O O . SER A 1 119 ? 7.202 -2.600 9.386 1.00 83.25 119 SER A O 1
ATOM 951 N N . TYR A 1 120 ? 7.634 -3.476 7.365 1.00 83.50 120 TYR A N 1
ATOM 952 C CA . TYR A 1 120 ? 6.779 -2.555 6.615 1.00 83.50 120 TYR A CA 1
ATOM 953 C C . TYR A 1 120 ? 5.289 -2.820 6.868 1.00 83.50 120 TYR A C 1
ATOM 955 O O . TYR A 1 120 ? 4.496 -1.889 6.980 1.00 83.50 120 TYR A O 1
ATOM 963 N N . PHE A 1 121 ? 4.891 -4.085 7.007 1.00 78.19 121 PHE A N 1
ATOM 964 C CA . PHE A 1 121 ? 3.498 -4.447 7.268 1.00 78.19 121 PHE A CA 1
ATOM 965 C C . PHE A 1 121 ? 3.143 -4.505 8.759 1.00 78.19 121 PHE A C 1
ATOM 967 O O . PHE A 1 121 ? 1.962 -4.523 9.085 1.00 78.19 121 PHE A O 1
ATOM 974 N N . GLN A 1 122 ? 4.126 -4.503 9.666 1.00 73.00 122 GLN A N 1
ATOM 975 C CA . GLN A 1 122 ? 3.921 -4.446 11.122 1.00 73.00 122 GLN A CA 1
ATOM 976 C C . GLN A 1 122 ? 4.223 -3.061 11.706 1.00 73.00 122 GLN A C 1
ATOM 978 O O . GLN A 1 122 ? 4.724 -2.938 12.826 1.00 73.00 122 GLN A O 1
ATOM 983 N N . ILE A 1 123 ? 3.922 -1.992 10.967 1.00 68.31 123 ILE A N 1
ATOM 984 C CA . ILE A 1 123 ? 4.157 -0.641 11.475 1.00 68.31 123 ILE A CA 1
ATOM 985 C C . ILE A 1 123 ? 3.070 -0.291 12.489 1.00 68.31 123 ILE A C 1
ATOM 987 O O . ILE A 1 123 ? 1.891 -0.131 12.160 1.00 68.31 123 ILE A O 1
ATOM 991 N N . MET A 1 124 ? 3.504 -0.112 13.732 1.00 71.19 124 MET A N 1
ATOM 992 C CA . MET A 1 124 ? 2.738 0.597 14.741 1.00 71.19 124 MET A CA 1
ATOM 993 C C . MET A 1 124 ? 2.922 2.095 14.501 1.00 71.19 124 MET A C 1
ATOM 995 O O . MET A 1 124 ? 4.005 2.641 14.712 1.00 71.19 124 MET A O 1
ATOM 999 N N . GLN A 1 125 ? 1.873 2.750 14.019 1.00 77.62 125 GLN A N 1
ATOM 1000 C CA . GLN A 1 125 ? 1.846 4.200 13.850 1.00 77.62 125 GLN A CA 1
ATOM 1001 C C . GLN A 1 125 ? 1.091 4.849 15.010 1.00 77.62 125 GLN A C 1
ATOM 1003 O O . GLN A 1 125 ? 0.533 4.177 15.882 1.00 77.62 125 GLN A O 1
ATOM 1008 N N . THR A 1 126 ? 1.070 6.175 15.020 1.00 82.06 126 THR A N 1
ATOM 1009 C CA . THR A 1 126 ? 0.212 6.959 15.904 1.00 82.06 126 THR A CA 1
ATOM 1010 C C . THR A 1 126 ? -0.756 7.786 15.075 1.00 82.06 126 THR A C 1
ATOM 1012 O O . THR A 1 126 ? -0.324 8.460 14.143 1.00 82.06 126 THR A O 1
ATOM 1015 N N . ASP A 1 127 ? -2.035 7.765 15.435 1.00 82.12 127 ASP A N 1
ATOM 1016 C CA . ASP A 1 127 ? -3.079 8.592 14.821 1.00 82.12 127 ASP A CA 1
ATOM 1017 C C . ASP A 1 127 ? -3.849 9.370 15.905 1.00 82.12 127 ASP A C 1
ATOM 1019 O O . ASP A 1 127 ? -3.777 9.069 17.103 1.00 82.12 127 ASP A O 1
ATOM 1023 N N . GLU A 1 128 ? -4.601 10.387 15.489 1.00 84.25 128 GLU A N 1
ATOM 1024 C CA . GLU A 1 128 ? -5.461 11.171 16.364 1.00 84.25 128 GLU A CA 1
ATOM 1025 C C . GLU A 1 128 ? -6.810 10.477 16.584 1.00 84.25 128 GLU A C 1
ATOM 1027 O O . GLU A 1 128 ? -7.618 10.277 15.672 1.00 84.25 128 GLU A O 1
ATOM 1032 N N . CYS A 1 129 ? -7.103 10.144 17.842 1.00 81.12 129 CYS A N 1
ATOM 1033 C CA . CYS A 1 129 ? -8.422 9.661 18.216 1.00 81.12 129 CYS A CA 1
ATOM 1034 C C . CYS A 1 129 ? -9.438 10.809 18.164 1.00 81.12 129 CYS A C 1
ATOM 1036 O O . CYS A 1 129 ? -9.435 11.689 19.025 1.00 81.12 129 CYS A O 1
ATOM 1038 N N . GLN A 1 130 ? -10.390 10.744 17.231 1.00 77.19 130 GLN A N 1
ATOM 1039 C CA . GLN A 1 130 ? -11.433 11.769 17.075 1.00 77.19 130 GLN A CA 1
ATOM 1040 C C . GLN A 1 130 ? -12.369 11.915 18.286 1.00 77.19 130 GLN A C 1
ATOM 1042 O O . GLN A 1 130 ? -13.077 12.912 18.403 1.00 77.19 130 GLN A O 1
ATOM 1047 N N . ARG A 1 131 ? -12.396 10.933 19.196 1.00 77.69 131 ARG A N 1
ATOM 1048 C CA . ARG A 1 131 ? -13.283 10.951 20.366 1.00 77.69 131 ARG A CA 1
ATOM 1049 C C . ARG A 1 131 ? -12.671 11.638 21.584 1.00 77.69 131 ARG A C 1
ATOM 1051 O O . ARG A 1 131 ? -13.376 12.370 22.270 1.00 77.69 131 ARG A O 1
ATOM 1058 N N . CYS A 1 132 ? -11.400 11.372 21.887 1.00 82.12 132 CYS A N 1
ATOM 1059 C CA . CYS A 1 132 ? -10.721 11.936 23.061 1.00 82.12 132 CYS A CA 1
ATOM 1060 C C . CYS A 1 132 ? -9.643 12.973 22.716 1.00 82.12 132 CYS A C 1
ATOM 1062 O O . CYS A 1 132 ? -9.067 13.558 23.628 1.00 82.12 132 CYS A O 1
ATOM 1064 N N . GLY A 1 133 ? -9.354 13.191 21.428 1.00 82.00 133 GLY A N 1
ATOM 1065 C CA . GLY A 1 133 ? -8.325 14.122 20.959 1.00 82.00 133 GLY A CA 1
ATOM 1066 C C . GLY A 1 133 ? -6.891 13.666 21.242 1.00 82.00 133 GLY A C 1
ATOM 1067 O O . GLY A 1 133 ? -5.960 14.463 21.128 1.00 82.00 133 GLY A O 1
ATOM 1068 N N . ASN A 1 134 ? -6.678 12.407 21.648 1.00 83.38 134 ASN A N 1
ATOM 1069 C CA . ASN A 1 134 ? -5.329 11.878 21.827 1.00 83.38 134 ASN A CA 1
ATOM 1070 C C . ASN A 1 134 ? -4.658 11.721 20.459 1.00 83.38 134 ASN A C 1
ATOM 1072 O O . ASN A 1 134 ? -5.036 10.835 19.698 1.00 83.38 134 ASN A O 1
ATOM 1076 N N . LYS A 1 135 ? -3.646 12.549 20.192 1.00 84.06 135 LYS A N 1
ATOM 1077 C CA . LYS A 1 135 ? -2.862 12.560 18.946 1.00 84.06 135 LYS A CA 1
ATOM 1078 C C . LYS A 1 135 ? -1.895 11.388 18.796 1.00 84.06 135 LYS A C 1
ATOM 1080 O O . LYS A 1 135 ? -1.372 11.172 17.713 1.00 84.06 135 LYS A O 1
ATOM 1085 N N . ASN A 1 136 ? -1.660 10.654 19.882 1.00 86.38 136 ASN A N 1
ATOM 1086 C CA . ASN A 1 136 ? -0.721 9.541 19.931 1.00 86.38 136 ASN A CA 1
ATOM 1087 C C . ASN A 1 136 ? -1.445 8.214 20.204 1.00 86.38 136 ASN A C 1
ATOM 1089 O O . ASN A 1 136 ? -0.965 7.393 20.987 1.00 86.38 136 ASN A O 1
ATOM 1093 N N . ALA A 1 137 ? -2.646 8.022 19.647 1.00 85.75 137 ALA A N 1
ATOM 1094 C CA . ALA A 1 137 ? -3.346 6.752 19.785 1.00 85.75 137 ALA A CA 1
ATOM 1095 C C . ALA A 1 137 ? -2.652 5.699 18.904 1.00 85.75 137 ALA A C 1
ATOM 1097 O O . ALA A 1 137 ? -2.367 5.989 17.742 1.00 85.75 137 ALA A O 1
ATOM 1098 N N . PRO A 1 138 ? -2.364 4.497 19.427 1.00 85.31 138 PRO A N 1
ATOM 1099 C CA . PRO A 1 138 ? -1.673 3.480 18.654 1.00 85.31 138 PRO A CA 1
ATOM 1100 C C . PRO A 1 138 ? -2.552 3.009 17.494 1.00 85.31 138 PRO A C 1
ATOM 1102 O O . PRO A 1 138 ? -3.725 2.686 17.683 1.00 85.31 138 PRO A O 1
ATOM 1105 N N . ALA A 1 139 ? -1.975 2.968 16.300 1.00 86.38 139 ALA A N 1
ATOM 1106 C CA . ALA A 1 139 ? -2.609 2.498 15.081 1.00 86.38 139 ALA A CA 1
ATOM 1107 C C . ALA A 1 139 ? -1.867 1.262 14.570 1.00 86.38 139 ALA A C 1
ATOM 1109 O O . ALA A 1 139 ? -0.643 1.273 14.427 1.00 86.38 139 ALA A O 1
ATOM 1110 N N . LEU A 1 140 ? -2.617 0.192 14.321 1.00 84.94 140 LEU A N 1
ATOM 1111 C CA . LEU A 1 140 ? -2.103 -1.059 13.780 1.00 84.94 140 LEU A CA 1
ATOM 1112 C C . LEU A 1 140 ? -2.545 -1.182 12.329 1.00 84.94 140 LEU A C 1
ATOM 1114 O O . LEU A 1 140 ? -3.737 -1.080 12.038 1.00 84.94 140 LEU A O 1
ATOM 1118 N N . THR A 1 141 ? -1.585 -1.408 11.440 1.00 85.88 141 THR A N 1
ATOM 1119 C CA . THR A 1 141 ? -1.845 -1.621 10.016 1.00 85.88 141 THR A CA 1
ATOM 1120 C C . THR A 1 141 ? -1.766 -3.109 9.712 1.00 85.88 141 THR A C 1
ATOM 1122 O O . THR A 1 141 ? -0.834 -3.782 10.138 1.00 85.88 141 THR A O 1
ATOM 1125 N N . TYR A 1 142 ? -2.742 -3.627 8.974 1.00 85.88 142 TYR A N 1
ATOM 1126 C CA . TYR A 1 142 ? -2.772 -5.009 8.509 1.00 85.88 142 TYR A CA 1
ATOM 1127 C C . TYR A 1 142 ? -3.060 -5.056 7.016 1.00 85.88 142 TYR A C 1
ATOM 1129 O O . TYR A 1 142 ? -3.822 -4.243 6.494 1.00 85.88 142 TYR A O 1
ATOM 1137 N N . ILE A 1 143 ? -2.510 -6.054 6.329 1.00 88.38 143 ILE A N 1
ATOM 1138 C CA . ILE A 1 143 ? -2.897 -6.346 4.948 1.00 88.38 143 ILE A CA 1
ATOM 1139 C C . ILE A 1 143 ? -4.282 -6.991 4.965 1.00 88.38 143 ILE A C 1
ATOM 1141 O O . ILE A 1 143 ? -4.470 -8.066 5.533 1.00 88.38 143 ILE A O 1
ATOM 1145 N N . TRP A 1 144 ? -5.245 -6.348 4.314 1.00 89.31 144 TRP A N 1
ATOM 1146 C CA . TRP A 1 144 ? -6.580 -6.897 4.113 1.00 89.31 144 TRP A CA 1
ATOM 1147 C C . TRP A 1 144 ? -6.663 -7.749 2.841 1.00 89.31 144 TRP A C 1
ATOM 1149 O O . TRP A 1 144 ? -7.263 -8.823 2.844 1.00 89.31 144 TRP A O 1
ATOM 1159 N N . ARG A 1 145 ? -6.068 -7.279 1.736 1.00 88.62 145 ARG A N 1
ATOM 1160 C CA . ARG A 1 145 ? -6.057 -7.995 0.451 1.00 88.62 145 ARG A CA 1
ATOM 1161 C C . ARG A 1 145 ? -4.743 -7.762 -0.282 1.00 88.62 145 ARG A C 1
ATOM 1163 O O . ARG A 1 145 ? -4.366 -6.614 -0.503 1.00 88.62 145 ARG A O 1
ATOM 1170 N N . LEU A 1 146 ? -4.099 -8.846 -0.707 1.00 89.94 146 LEU A N 1
ATOM 1171 C CA . LEU A 1 146 ? -2.954 -8.784 -1.612 1.00 89.94 146 LEU A CA 1
ATOM 1172 C C . LEU A 1 146 ? -3.407 -8.564 -3.067 1.00 89.94 146 LEU A C 1
ATOM 1174 O O . LEU A 1 146 ? -4.489 -9.028 -3.438 1.00 89.94 146 LEU A O 1
ATOM 1178 N N . PRO A 1 147 ? -2.599 -7.868 -3.876 1.00 91.50 147 PRO A N 1
ATOM 1179 C CA . PRO A 1 147 ? -2.821 -7.736 -5.309 1.00 91.50 147 PRO A CA 1
ATOM 1180 C C . PRO A 1 147 ? -2.419 -9.017 -6.056 1.00 91.50 147 PRO A C 1
ATOM 1182 O O . PRO A 1 147 ? -1.673 -9.843 -5.525 1.00 91.50 147 PRO A O 1
ATOM 1185 N N . ASP A 1 148 ? -2.865 -9.150 -7.307 1.00 91.81 148 ASP A N 1
ATOM 1186 C CA . ASP A 1 148 ? -2.424 -10.233 -8.198 1.00 91.81 148 ASP A CA 1
ATOM 1187 C C . ASP A 1 148 ? -0.942 -10.074 -8.572 1.00 91.81 148 ASP A C 1
ATOM 1189 O O . ASP A 1 148 ? -0.208 -11.055 -8.709 1.00 91.81 148 ASP A O 1
ATOM 1193 N N . VAL A 1 149 ? -0.493 -8.824 -8.714 1.00 93.69 149 VAL A N 1
ATOM 1194 C CA . VAL A 1 149 ? 0.903 -8.462 -8.952 1.00 93.69 149 VAL A CA 1
ATOM 1195 C C . VAL A 1 149 ? 1.323 -7.420 -7.923 1.00 93.69 149 VAL A C 1
ATOM 1197 O O . VAL A 1 149 ? 0.920 -6.263 -7.989 1.00 93.69 149 VAL A O 1
ATOM 1200 N N . LEU A 1 150 ? 2.167 -7.829 -6.976 1.00 91.50 150 LEU A N 1
ATOM 1201 C CA . LEU A 1 150 ? 2.753 -6.925 -5.990 1.00 91.50 150 LEU A CA 1
ATOM 1202 C C . LEU A 1 150 ? 4.026 -6.289 -6.548 1.00 91.50 150 LEU A C 1
ATOM 1204 O O . LEU A 1 150 ? 4.958 -6.997 -6.937 1.00 91.50 150 LEU A O 1
ATOM 1208 N N . ILE A 1 151 ? 4.085 -4.959 -6.534 1.00 92.94 151 ILE A N 1
ATOM 1209 C CA . ILE A 1 151 ? 5.292 -4.217 -6.889 1.00 92.94 151 ILE A CA 1
ATOM 1210 C C . ILE A 1 151 ? 5.985 -3.757 -5.610 1.00 92.94 151 ILE A C 1
ATOM 1212 O O . ILE A 1 151 ? 5.391 -3.063 -4.790 1.00 92.94 151 ILE A O 1
ATOM 1216 N N . ILE A 1 152 ? 7.248 -4.150 -5.454 1.00 92.06 152 ILE A N 1
ATOM 1217 C CA . ILE A 1 152 ? 8.079 -3.780 -4.308 1.00 92.06 152 ILE A CA 1
ATOM 1218 C C . ILE A 1 152 ? 9.228 -2.919 -4.818 1.00 92.06 152 ILE A C 1
ATOM 1220 O O . ILE A 1 152 ? 10.064 -3.380 -5.600 1.00 92.06 152 ILE A O 1
ATOM 1224 N N . HIS A 1 153 ? 9.279 -1.676 -4.358 1.00 90.94 153 HIS A N 1
ATOM 1225 C CA . HIS A 1 153 ? 10.417 -0.799 -4.545 1.00 90.94 153 HIS A CA 1
ATOM 1226 C C . HIS A 1 153 ? 11.363 -0.914 -3.352 1.00 90.94 153 HIS A C 1
ATOM 1228 O O . HIS A 1 153 ? 10.950 -0.924 -2.196 1.00 90.94 153 HIS A O 1
ATOM 1234 N N . LEU A 1 154 ? 12.657 -1.020 -3.646 1.00 89.69 154 LEU A N 1
ATOM 1235 C CA . LEU A 1 154 ? 13.703 -0.974 -2.633 1.00 89.69 154 LEU A CA 1
ATOM 1236 C C . LEU A 1 154 ? 14.245 0.453 -2.604 1.00 89.69 154 LEU A C 1
ATOM 1238 O O . LEU A 1 154 ? 15.152 0.791 -3.372 1.00 89.69 154 LEU A O 1
ATOM 1242 N N . GLY A 1 155 ? 13.674 1.276 -1.728 1.00 85.06 155 GLY A N 1
ATOM 1243 C CA . GLY A 1 155 ? 14.099 2.631 -1.408 1.00 85.06 155 GLY A CA 1
ATOM 1244 C C . GLY A 1 155 ? 15.489 2.635 -0.785 1.00 85.06 155 GLY A C 1
ATOM 1245 O O . GLY A 1 155 ? 15.654 2.732 0.427 1.00 85.06 155 GLY A O 1
ATOM 1246 N N . ARG A 1 156 ? 16.512 2.504 -1.631 1.00 80.56 156 ARG A N 1
ATOM 1247 C CA . ARG A 1 156 ? 17.915 2.623 -1.237 1.00 80.56 156 ARG A CA 1
ATOM 1248 C C . ARG A 1 156 ? 18.249 4.100 -1.102 1.00 80.56 156 ARG A C 1
ATOM 1250 O O . ARG A 1 156 ? 18.473 4.785 -2.103 1.00 80.56 156 ARG A O 1
ATOM 1257 N N . VAL A 1 157 ? 18.289 4.588 0.129 1.00 60.31 157 VAL A N 1
ATOM 1258 C CA . VAL A 1 157 ? 18.814 5.923 0.413 1.00 60.31 157 VAL A CA 1
ATOM 1259 C C . VAL A 1 157 ? 20.331 5.846 0.239 1.00 60.31 157 VAL A C 1
ATOM 1261 O O . VAL A 1 157 ? 21.001 5.109 0.957 1.00 60.31 157 VAL A O 1
ATOM 1264 N N . LYS A 1 158 ? 20.887 6.546 -0.758 1.00 47.78 158 LYS A N 1
ATOM 1265 C CA . LYS A 1 158 ? 22.339 6.768 -0.782 1.00 47.78 158 LYS A CA 1
ATOM 1266 C C . LYS A 1 158 ? 22.689 7.676 0.405 1.00 47.78 158 LYS A C 1
ATOM 1268 O O . LYS A 1 158 ? 21.973 8.665 0.575 1.00 47.78 158 LYS A O 1
ATOM 1273 N N . PRO A 1 159 ? 23.736 7.365 1.188 1.00 45.34 159 PRO A N 1
ATOM 1274 C CA . PRO A 1 159 ? 24.259 8.300 2.178 1.00 45.34 159 PRO A CA 1
ATOM 1275 C C . PRO A 1 159 ? 24.715 9.615 1.531 1.00 45.34 159 PRO A C 1
ATOM 1277 O O . PRO A 1 159 ? 25.108 9.594 0.336 1.00 45.34 159 PRO A O 1
#

Mean predicted aligned error: 9.66 Å

InterPro domains:
  IPR001394 Peptidase C19, ubiquitin carboxyl-terminal hydrolase [PF00443] (10-158)
  IPR038765 Papain-like cysteine peptidase superfamily [SSF54001] (9-157)

Radius of gyration: 18.12 Å; Cα contacts (8 Å, |Δi|>4): 228; chains: 1; bounding box: 44×33×46 Å

Foldseek 3Di:
DPPVVVPPVPVPPDPDDDDPVSVVQVVLVVQQVVQWPADDDFDKDFDAPVCVVVSVVVVVVVCCNTRDDPSQQAFKWKKWKWQDDPDRIIIIGIDIDRAAEFADEPVCPPDDPVNSVCCSQADFAADADPPPRPRGGTMGMHTPDDHNDYHYHHNYDDD

Nearest PDB structures (foldseek):
  2y6e-assembly1_D  TM=7.533E-01  e=5.867E-07  Homo sapiens
  2y6e-assembly1_F  TM=7.457E-01  e=1.680E-05  Homo sapiens
  6crn-assembly1_A  TM=7.764E-01  e=2.456E-05  Homo sapiens
  5ohn-assembly1_A  TM=4.791E-01  e=9.056E-04  Homo sapiens
  5ohn-assembly2_C  TM=4.807E-01  e=1.705E-03  Homo sapiens

Solvent-accessible surface area (backbone atoms only — not comparable to full-atom values): 9403 Å² total; per-residue (Å²): 142,75,71,70,73,70,62,62,62,63,81,71,74,60,92,66,92,74,62,66,67,62,52,50,53,53,51,49,51,48,57,27,50,78,48,28,94,47,87,78,79,88,60,78,41,86,46,51,79,92,45,46,68,59,51,50,53,53,50,53,58,49,41,59,74,29,52,52,20,74,52,45,61,36,24,31,31,30,35,37,36,39,33,63,42,100,55,98,57,33,42,40,33,63,48,75,39,62,60,43,78,40,84,41,64,80,82,56,86,80,71,52,73,64,60,54,49,50,54,66,51,60,42,75,47,63,40,64,37,88,86,81,65,43,59,73,23,44,23,44,42,41,81,72,41,82,30,82,45,78,46,76,44,76,44,66,63,77,132

pLDDT: mean 77.62, std 13.76, range [28.77, 93.69]

Sequence (159 aa):
MAFLATIFVDDFNGFLPQHAFKFQGMLLDKLAEDSNENNYPENVYNVSLEALTTAATDYFARKRRNMCSSVNDIFRVVYVIIVACPCPMEKIVFDDQIDVDLNVSTDDNDTDLKSYLDSYFQIMQTDECQRCGNKNAPALTYIWRLPDVLIIHLGRVKP

Organism: Meloidogyne enterolobii (NCBI:txid390850)